Protein AF-U2ASH1-F1 (afdb_monomer_lite)

pLDDT: mean 79.62, std 15.49, range [51.56, 96.69]

Secondary structure (DSSP, 8-state):
--HHHHHHHHHSS-HHHHHHHHHHHHHHHHHHHHHHHHHHHHTT--EEEEETTEEEEE--

Structure (mmCIF, N/CA/C/O backbone):
data_AF-U2ASH1-F1
#
_entry.id   AF-U2ASH1-F1
#
loop_
_atom_site.group_PDB
_atom_site.id
_atom_site.type_symbol
_atom_site.label_atom_id
_atom_site.label_alt_id
_atom_site.label_comp_id
_atom_site.label_asym_id
_atom_site.label_entity_id
_atom_site.label_seq_id
_atom_site.pdbx_PDB_ins_code
_atom_site.Cartn_x
_atom_site.Cartn_y
_atom_site.Cartn_z
_atom_site.occupancy
_atom_site.B_iso_or_equiv
_atom_site.auth_seq_id
_atom_site.auth_comp_id
_atom_site.auth_asym_id
_atom_site.auth_atom_id
_atom_site.pdbx_PDB_model_num
ATOM 1 N N . MET A 1 1 ? -2.700 7.786 -23.898 1.00 51.56 1 MET A N 1
ATOM 2 C CA . MET A 1 1 ? -1.273 8.160 -24.038 1.00 51.56 1 MET A CA 1
ATOM 3 C C . MET A 1 1 ? -0.542 8.098 -22.684 1.00 51.56 1 MET A C 1
ATOM 5 O O . MET A 1 1 ? -0.044 9.117 -22.238 1.00 51.56 1 MET A O 1
ATOM 9 N N . SER A 1 2 ? -0.492 6.939 -22.000 1.00 54.72 2 SER A N 1
ATOM 10 C CA . SER A 1 2 ? -0.016 6.908 -20.595 1.00 54.72 2 SER A CA 1
ATOM 11 C C . SER A 1 2 ? 0.964 5.764 -20.254 1.00 54.72 2 SER A C 1
ATOM 13 O O . SER A 1 2 ? 2.071 6.057 -19.829 1.00 54.72 2 SER A O 1
ATOM 15 N N . ASN A 1 3 ? 0.701 4.493 -20.591 1.00 54.34 3 ASN A N 1
ATOM 16 C CA . ASN A 1 3 ? 1.660 3.402 -20.285 1.00 54.34 3 ASN A CA 1
ATOM 17 C C . ASN A 1 3 ? 2.726 3.136 -21.365 1.00 54.34 3 ASN A C 1
ATOM 19 O O . ASN A 1 3 ? 3.838 2.709 -21.064 1.00 54.34 3 ASN A O 1
ATOM 23 N N . LYS A 1 4 ? 2.421 3.419 -22.639 1.00 53.56 4 LYS A N 1
ATOM 24 C CA . LYS A 1 4 ? 3.329 3.102 -23.759 1.00 53.56 4 LYS A CA 1
ATOM 25 C C . LYS A 1 4 ? 4.599 3.969 -23.770 1.00 53.56 4 LYS A C 1
ATOM 27 O O . LYS A 1 4 ? 5.659 3.473 -24.122 1.00 53.56 4 LYS A O 1
ATOM 32 N N . LYS A 1 5 ? 4.517 5.237 -23.334 1.00 54.34 5 LYS A N 1
ATOM 33 C CA . LYS A 1 5 ? 5.679 6.147 -23.251 1.00 54.34 5 LYS A CA 1
ATOM 34 C C . LYS A 1 5 ? 6.628 5.778 -22.107 1.00 54.34 5 LYS A C 1
ATOM 36 O O . LYS A 1 5 ? 7.834 5.784 -22.308 1.00 54.34 5 LYS A O 1
ATOM 41 N N . GLN A 1 6 ? 6.101 5.399 -20.940 1.00 55.38 6 GLN A N 1
ATOM 42 C CA . GLN A 1 6 ? 6.920 4.934 -19.815 1.00 55.38 6 GLN A CA 1
ATOM 43 C C . GLN A 1 6 ? 7.633 3.615 -20.147 1.00 55.38 6 GLN A C 1
ATOM 45 O O . GLN A 1 6 ? 8.821 3.470 -19.864 1.00 55.38 6 GLN A O 1
ATOM 50 N N . LEU A 1 7 ? 6.940 2.694 -20.830 1.00 53.38 7 LEU A N 1
ATOM 51 C CA . LEU A 1 7 ? 7.544 1.479 -21.378 1.00 53.38 7 LEU A CA 1
ATOM 52 C C . LEU A 1 7 ? 8.687 1.801 -22.358 1.00 53.38 7 LEU A C 1
ATOM 54 O O . LEU A 1 7 ? 9.735 1.167 -22.284 1.00 53.38 7 LEU A O 1
ATOM 58 N N . TYR A 1 8 ? 8.520 2.822 -23.208 1.00 53.34 8 TYR A N 1
ATOM 59 C CA . TYR A 1 8 ? 9.536 3.266 -24.172 1.00 53.34 8 TYR A CA 1
ATOM 60 C C . TYR A 1 8 ? 10.769 3.902 -23.498 1.00 53.34 8 TYR A C 1
ATOM 62 O O . TYR A 1 8 ? 11.899 3.559 -23.836 1.00 53.34 8 TYR A O 1
ATOM 70 N N . ILE A 1 9 ? 10.578 4.756 -22.481 1.00 58.59 9 ILE A N 1
ATOM 71 C CA . ILE A 1 9 ? 11.677 5.376 -21.705 1.00 58.59 9 ILE A CA 1
ATOM 72 C C . ILE A 1 9 ? 12.486 4.307 -20.949 1.00 58.59 9 ILE A C 1
ATOM 74 O O . ILE A 1 9 ? 13.715 4.348 -20.911 1.00 58.59 9 ILE A O 1
ATOM 78 N N . ILE A 1 10 ? 11.800 3.310 -20.384 1.00 58.81 10 ILE A N 1
ATOM 79 C CA . ILE A 1 10 ? 12.417 2.178 -19.680 1.00 58.81 10 ILE A CA 1
ATOM 80 C C . ILE A 1 10 ? 13.083 1.192 -20.663 1.00 58.81 10 ILE A C 1
ATOM 82 O O . ILE A 1 10 ? 13.995 0.458 -20.277 1.00 58.81 10 ILE A O 1
ATOM 86 N N . ALA A 1 11 ? 12.640 1.123 -21.921 1.00 58.25 11 ALA A N 1
ATOM 87 C CA . ALA A 1 11 ? 13.265 0.311 -22.968 1.00 58.25 11 ALA A CA 1
ATOM 88 C C . ALA A 1 11 ? 14.555 0.943 -23.524 1.00 58.25 11 ALA A C 1
ATOM 90 O O . ALA A 1 11 ? 15.474 0.202 -23.851 1.00 58.25 11 ALA A O 1
ATOM 91 N N . GLY A 1 12 ? 14.663 2.277 -23.553 1.00 56.91 12 GLY A N 1
ATOM 92 C CA . GLY A 1 12 ? 15.837 3.000 -24.069 1.00 56.91 12 GLY A CA 1
ATOM 93 C C . GLY A 1 12 ? 17.047 3.103 -23.125 1.00 56.91 12 GLY A C 1
ATOM 94 O O . GLY A 1 12 ? 18.052 3.702 -23.491 1.00 56.91 12 GLY A O 1
ATOM 95 N N . CYS A 1 13 ? 16.978 2.555 -21.907 1.00 57.53 13 CYS A N 1
ATOM 96 C CA . CYS A 1 13 ? 18.078 2.582 -20.935 1.00 57.53 13 CYS A CA 1
ATOM 97 C C . CYS A 1 13 ? 18.836 1.241 -20.912 1.00 57.53 13 CYS A C 1
ATOM 99 O O . CYS A 1 13 ? 18.241 0.212 -20.585 1.00 57.53 13 CYS A O 1
ATOM 101 N N . ASN A 1 14 ? 20.152 1.258 -21.172 1.00 61.38 14 ASN A N 1
ATOM 102 C CA . ASN A 1 14 ? 21.027 0.077 -21.085 1.00 61.38 14 ASN A CA 1
ATOM 103 C C . ASN A 1 14 ? 20.894 -0.620 -19.712 1.00 61.38 14 ASN A C 1
ATOM 105 O O . ASN A 1 14 ? 20.844 0.041 -18.669 1.00 61.38 14 ASN A O 1
ATOM 109 N N . GLY A 1 15 ? 20.822 -1.959 -19.727 1.00 59.38 15 GLY A N 1
ATOM 110 C CA . GLY A 1 15 ? 20.235 -2.819 -18.684 1.00 59.38 15 GLY A CA 1
ATOM 111 C C . GLY A 1 15 ? 20.575 -2.507 -17.218 1.00 59.38 15 GLY A C 1
ATOM 112 O O . GLY A 1 15 ? 19.691 -2.597 -16.369 1.00 59.38 15 GLY A O 1
ATOM 113 N N . ALA A 1 16 ? 21.793 -2.055 -16.906 1.00 60.72 16 ALA A N 1
ATOM 114 C CA . ALA A 1 16 ? 22.200 -1.713 -15.538 1.00 60.72 16 ALA A CA 1
ATOM 115 C C . ALA A 1 16 ? 21.472 -0.477 -14.967 1.00 60.72 16 ALA A C 1
ATOM 117 O O . ALA A 1 16 ? 20.997 -0.500 -13.831 1.00 60.72 16 ALA A O 1
ATOM 118 N N . ARG A 1 17 ? 21.303 0.599 -15.754 1.00 66.44 17 ARG A N 1
ATOM 119 C CA . ARG A 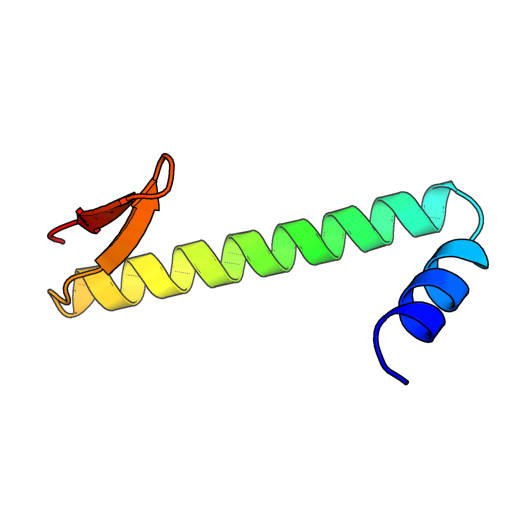1 17 ? 20.598 1.817 -15.291 1.00 66.44 17 ARG A CA 1
ATOM 120 C C . ARG A 1 17 ? 19.107 1.567 -15.080 1.00 66.44 17 ARG A C 1
ATOM 122 O O . ARG A 1 17 ? 18.501 2.150 -14.184 1.00 66.44 17 ARG A O 1
ATOM 129 N N . LYS A 1 18 ? 18.532 0.667 -15.876 1.00 69.19 18 LYS A N 1
ATOM 130 C CA . LYS A 1 18 ? 17.132 0.249 -15.786 1.00 69.19 18 LYS A CA 1
ATOM 131 C C . LYS A 1 18 ? 16.832 -0.500 -14.486 1.00 69.19 18 LYS A C 1
ATOM 133 O O . LYS A 1 18 ? 15.798 -0.239 -13.876 1.00 69.19 18 LYS A O 1
ATOM 138 N N . ILE A 1 19 ? 17.724 -1.39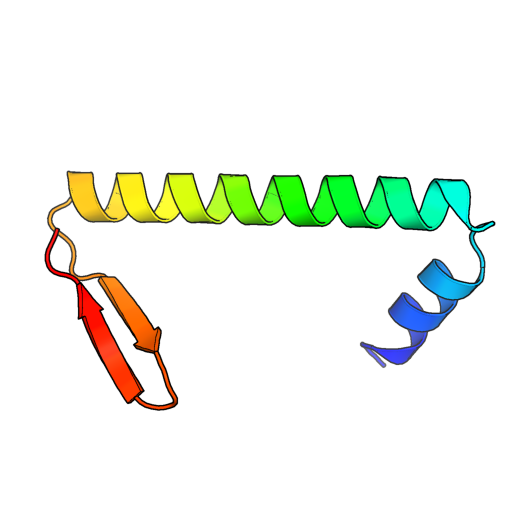5 -14.059 1.00 73.81 19 ILE A N 1
ATOM 139 C CA . ILE A 1 19 ? 17.591 -2.135 -12.793 1.00 73.81 19 ILE A CA 1
ATOM 140 C C . ILE A 1 19 ? 17.703 -1.165 -11.612 1.00 73.81 19 ILE A C 1
ATOM 142 O O . ILE A 1 19 ? 16.779 -1.072 -10.813 1.00 73.81 19 ILE A O 1
ATOM 146 N N . ILE A 1 20 ? 18.744 -0.326 -11.592 1.00 77.81 20 ILE A N 1
ATOM 147 C CA . ILE A 1 20 ? 18.957 0.664 -10.522 1.00 77.81 20 ILE A CA 1
ATOM 148 C C . ILE A 1 20 ? 17.769 1.628 -10.395 1.00 77.81 20 ILE A C 1
ATOM 150 O O . ILE A 1 20 ? 17.358 1.982 -9.289 1.00 77.81 20 ILE A O 1
ATOM 154 N N . MET A 1 21 ? 17.203 2.080 -11.518 1.00 81.44 21 MET A N 1
ATOM 155 C CA . MET A 1 21 ? 16.037 2.963 -11.501 1.00 81.44 21 MET A CA 1
ATOM 156 C C . MET A 1 21 ? 14.801 2.256 -10.935 1.00 81.44 21 MET A C 1
ATOM 158 O O . MET A 1 21 ? 14.097 2.841 -10.112 1.00 81.44 21 MET A O 1
ATOM 162 N N . LYS A 1 22 ? 14.553 1.002 -11.332 1.00 83.50 22 LYS A N 1
ATOM 163 C CA . LYS A 1 22 ? 13.466 0.188 -10.770 1.00 83.50 22 LYS A CA 1
ATOM 164 C C . LYS A 1 22 ? 13.634 -0.015 -9.265 1.00 83.50 22 LYS A C 1
ATOM 166 O O . LYS A 1 22 ? 12.667 0.186 -8.537 1.00 83.50 22 LYS A O 1
ATOM 171 N N . ASP A 1 23 ? 14.843 -0.311 -8.800 1.00 86.88 23 ASP A N 1
ATOM 172 C CA . ASP A 1 23 ? 15.124 -0.525 -7.376 1.00 86.88 23 ASP A CA 1
ATOM 173 C C . ASP A 1 23 ? 14.903 0.745 -6.554 1.00 86.88 23 ASP A C 1
ATOM 175 O O . ASP A 1 23 ? 14.283 0.705 -5.490 1.00 86.88 23 ASP A O 1
ATOM 179 N N . LYS A 1 24 ? 15.343 1.904 -7.061 1.00 87.31 24 LYS A N 1
ATOM 180 C CA . LYS A 1 24 ? 15.096 3.200 -6.410 1.00 87.31 24 LYS A CA 1
ATOM 181 C C . LYS A 1 24 ? 13.604 3.515 -6.313 1.00 87.31 24 LYS A C 1
ATOM 183 O O . LYS A 1 24 ? 13.150 3.975 -5.266 1.00 87.31 24 LYS A O 1
ATOM 188 N N . LEU A 1 25 ? 12.844 3.254 -7.378 1.00 89.62 25 LEU A N 1
ATOM 189 C CA . LEU A 1 25 ? 11.394 3.452 -7.388 1.00 89.62 25 LEU A CA 1
ATOM 190 C C . LEU A 1 25 ? 10.692 2.505 -6.410 1.00 89.62 25 LEU A C 1
ATOM 192 O O . LEU A 1 25 ? 9.859 2.954 -5.623 1.00 89.62 25 LEU A O 1
ATOM 196 N N . LEU A 1 26 ? 11.060 1.222 -6.411 1.00 92.00 26 LEU A N 1
ATOM 197 C CA . LEU A 1 26 ? 10.488 0.225 -5.509 1.00 92.00 26 LEU A CA 1
ATOM 198 C C . LEU A 1 26 ? 10.792 0.564 -4.045 1.00 92.00 26 LEU A C 1
ATOM 200 O O . LEU A 1 26 ? 9.889 0.545 -3.211 1.00 92.00 26 LEU A O 1
ATOM 204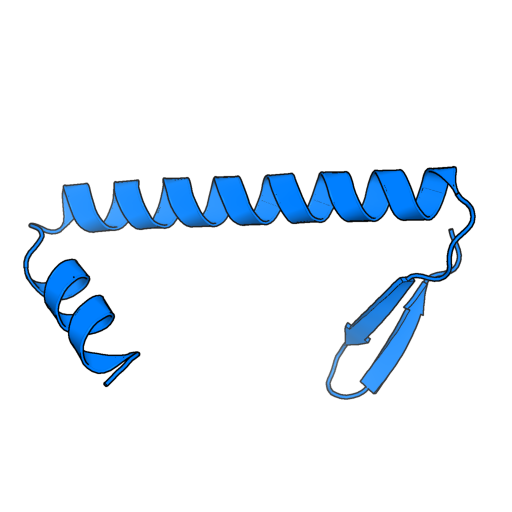 N N . LYS A 1 27 ? 12.031 0.972 -3.744 1.00 94.31 27 LYS A N 1
ATOM 205 C CA . LYS A 1 27 ? 12.439 1.420 -2.406 1.00 94.31 27 LYS A CA 1
ATOM 206 C C . LYS A 1 27 ? 11.666 2.662 -1.955 1.00 94.31 27 LYS A C 1
ATOM 208 O O . LYS A 1 27 ? 11.248 2.731 -0.801 1.00 94.31 27 LYS A O 1
ATOM 213 N N . GLY A 1 28 ? 11.449 3.627 -2.851 1.00 94.50 28 GLY A N 1
ATOM 214 C CA . GLY A 1 28 ? 10.653 4.823 -2.564 1.00 94.50 28 GLY A CA 1
ATOM 215 C C . GLY A 1 28 ? 9.187 4.500 -2.264 1.00 94.50 28 GLY A C 1
ATOM 216 O O . GLY A 1 28 ? 8.637 4.993 -1.279 1.00 94.50 28 GLY A O 1
ATOM 217 N N . LEU A 1 29 ? 8.574 3.629 -3.070 1.00 94.38 29 LEU A N 1
ATOM 218 C CA . LEU A 1 29 ? 7.196 3.166 -2.871 1.00 94.38 29 LEU A CA 1
ATOM 219 C C . LEU A 1 29 ? 7.038 2.386 -1.562 1.00 94.38 29 LEU A C 1
ATOM 221 O O . LEU A 1 29 ? 6.093 2.635 -0.815 1.00 94.38 29 LEU A O 1
ATOM 225 N N . PHE A 1 30 ? 7.982 1.494 -1.261 1.00 94.56 30 PHE A N 1
ATOM 226 C CA . PHE A 1 30 ? 7.991 0.731 -0.016 1.00 94.56 30 PHE A CA 1
ATOM 227 C C . PHE A 1 30 ? 8.074 1.657 1.206 1.00 94.56 30 PHE A C 1
ATOM 229 O O . PHE A 1 30 ? 7.258 1.559 2.119 1.00 94.56 30 PHE A O 1
ATOM 236 N N . LEU A 1 31 ? 8.986 2.635 1.188 1.00 96.69 31 LEU A N 1
ATOM 237 C CA . LEU A 1 31 ? 9.124 3.605 2.277 1.00 96.69 31 LEU A CA 1
ATOM 238 C C . LEU A 1 31 ? 7.865 4.469 2.464 1.00 96.69 31 LEU A C 1
ATOM 240 O O . LEU A 1 31 ? 7.483 4.772 3.596 1.00 96.69 31 LEU A O 1
ATOM 244 N N . ALA A 1 32 ? 7.219 4.880 1.370 1.00 95.69 32 ALA A N 1
ATOM 245 C CA . ALA A 1 32 ? 5.969 5.635 1.430 1.00 95.69 32 ALA A CA 1
ATOM 246 C C . ALA A 1 32 ? 4.832 4.805 2.049 1.00 95.69 32 ALA A C 1
ATOM 248 O O . ALA A 1 32 ? 4.068 5.321 2.868 1.00 95.69 32 ALA A O 1
ATOM 249 N N . TYR A 1 33 ? 4.752 3.519 1.699 1.00 91.94 33 TYR A N 1
ATOM 250 C CA . TYR A 1 33 ? 3.771 2.589 2.249 1.00 91.94 33 TYR A CA 1
ATOM 251 C C . TYR A 1 33 ? 3.941 2.395 3.763 1.00 91.94 33 TYR A C 1
ATOM 253 O O . TYR A 1 33 ? 2.977 2.577 4.510 1.00 91.94 33 TYR A O 1
ATOM 261 N N . GLU A 1 34 ? 5.168 2.139 4.225 1.00 93.38 34 GLU A N 1
ATOM 262 C CA . GLU A 1 34 ? 5.495 1.997 5.653 1.00 93.38 34 GLU A CA 1
ATOM 263 C C . GLU A 1 34 ? 5.101 3.245 6.459 1.00 93.38 34 GLU A C 1
ATOM 265 O O . GLU A 1 34 ? 4.431 3.157 7.492 1.00 93.38 34 GLU A O 1
ATOM 270 N N . ARG A 1 35 ? 5.443 4.437 5.950 1.00 95.69 35 ARG A N 1
ATOM 271 C CA . ARG A 1 35 ? 5.092 5.717 6.591 1.00 95.69 35 ARG A CA 1
ATOM 272 C C . ARG A 1 35 ? 3.582 5.928 6.679 1.00 95.69 35 ARG A C 1
ATOM 274 O O . ARG A 1 35 ? 3.088 6.415 7.695 1.00 95.69 35 ARG A O 1
ATOM 281 N N . MET A 1 36 ? 2.848 5.557 5.633 1.00 92.25 36 MET A N 1
ATOM 282 C CA . MET A 1 36 ? 1.391 5.669 5.603 1.00 92.25 36 MET A CA 1
AT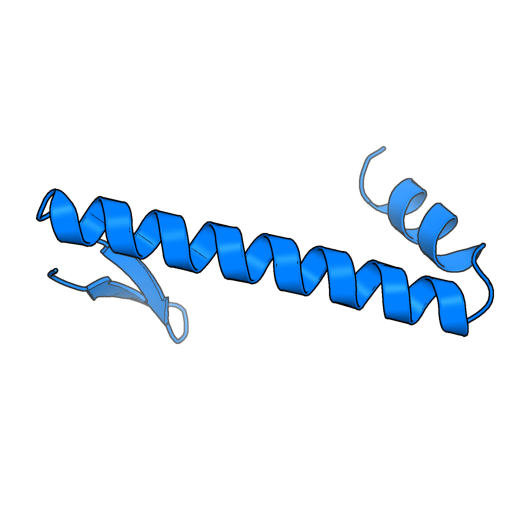OM 283 C C . MET A 1 36 ? 0.736 4.734 6.628 1.00 92.25 36 MET A C 1
ATOM 285 O O . MET A 1 36 ? -0.149 5.173 7.366 1.00 92.25 36 MET A O 1
ATOM 289 N N . ILE A 1 37 ? 1.208 3.487 6.739 1.00 90.81 37 ILE A N 1
ATOM 290 C CA . ILE A 1 37 ? 0.735 2.549 7.768 1.00 90.81 37 ILE A CA 1
ATOM 291 C C . ILE A 1 37 ? 1.014 3.097 9.166 1.00 90.81 37 ILE A C 1
ATOM 293 O O . ILE A 1 37 ? 0.108 3.114 9.998 1.00 90.81 37 ILE A O 1
ATOM 297 N N . ALA A 1 38 ? 2.238 3.562 9.427 1.00 92.75 38 ALA A N 1
ATOM 298 C CA . ALA A 1 38 ? 2.616 4.099 10.732 1.00 92.75 38 ALA A CA 1
ATOM 299 C C . ALA A 1 38 ? 1.723 5.282 11.145 1.00 92.75 38 ALA A C 1
ATOM 301 O O . ALA A 1 38 ? 1.255 5.335 12.283 1.00 92.75 38 ALA A O 1
ATOM 302 N N . LEU A 1 39 ? 1.419 6.190 10.210 1.00 93.69 39 LEU A N 1
ATOM 303 C CA . LEU A 1 39 ? 0.513 7.314 10.452 1.00 93.69 39 LEU A CA 1
ATOM 304 C C . LEU A 1 39 ? -0.918 6.849 10.757 1.00 93.69 39 LEU A C 1
ATOM 306 O O . LEU A 1 39 ? -1.541 7.347 11.694 1.00 93.69 39 LEU A O 1
ATOM 310 N N . LYS A 1 40 ? -1.442 5.885 9.991 1.00 91.50 40 LYS A N 1
ATOM 311 C CA . LYS A 1 40 ? -2.781 5.331 10.235 1.00 91.50 40 LYS A CA 1
ATOM 312 C C . LYS A 1 40 ? -2.870 4.629 11.586 1.00 91.50 40 LYS A C 1
ATOM 314 O O . LYS A 1 40 ? -3.846 4.851 12.296 1.00 91.50 40 LYS A O 1
ATOM 319 N N . ARG A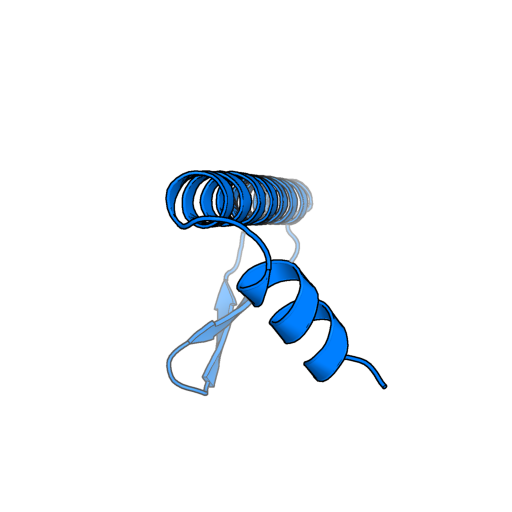 1 41 ? -1.839 3.865 11.966 1.00 91.56 41 ARG A N 1
ATOM 320 C CA . ARG A 1 41 ? -1.748 3.229 13.287 1.00 91.56 41 ARG A CA 1
ATOM 321 C C . ARG A 1 41 ? -1.713 4.256 14.414 1.00 91.56 41 ARG A C 1
ATOM 323 O O . ARG A 1 41 ? -2.504 4.142 15.338 1.00 91.56 41 ARG A O 1
ATOM 330 N N . LYS A 1 42 ? -0.877 5.298 14.299 1.00 93.69 42 LYS A N 1
ATOM 331 C CA . LYS A 1 42 ? -0.792 6.391 15.288 1.00 93.69 42 LYS A CA 1
ATOM 332 C C . LYS A 1 42 ? -2.139 7.086 15.518 1.00 93.69 42 LYS A C 1
ATOM 334 O O . LYS A 1 42 ? -2.424 7.514 16.627 1.00 93.69 42 LYS A O 1
ATOM 339 N N . ASN A 1 43 ? -2.956 7.189 14.473 1.00 93.50 43 ASN A N 1
ATOM 340 C CA . ASN A 1 43 ? -4.271 7.823 14.530 1.00 93.50 43 ASN A CA 1
ATOM 341 C C . ASN A 1 43 ? -5.413 6.827 14.824 1.00 93.50 43 ASN A C 1
ATOM 343 O O . ASN A 1 43 ? -6.576 7.173 14.617 1.00 93.50 43 ASN A O 1
ATOM 347 N N . ASN A 1 44 ? -5.103 5.587 15.222 1.00 89.31 44 ASN A N 1
ATOM 348 C CA . ASN A 1 44 ? -6.052 4.484 15.406 1.00 89.31 44 ASN A CA 1
ATOM 349 C C . ASN A 1 44 ? -7.029 4.282 14.224 1.00 89.31 44 ASN A C 1
ATOM 351 O O . ASN A 1 44 ? -8.168 3.835 14.384 1.00 89.31 44 ASN A O 1
ATOM 355 N N . GLN A 1 45 ? -6.588 4.596 13.007 1.00 87.25 45 GLN A N 1
ATOM 356 C CA . GLN A 1 45 ? -7.403 4.476 11.806 1.00 87.25 45 GLN A CA 1
ATOM 357 C C . GLN A 1 45 ? -7.360 3.054 11.255 1.00 87.25 45 GLN A C 1
ATOM 359 O O . GLN A 1 45 ? -6.296 2.459 11.094 1.00 87.25 45 GLN A O 1
ATOM 364 N N . LYS A 1 46 ? -8.529 2.542 10.864 1.00 88.31 46 LYS A N 1
ATOM 365 C CA . LYS A 1 46 ? -8.650 1.254 10.175 1.00 88.31 46 LYS A CA 1
ATOM 366 C C . LYS A 1 46 ? -7.878 1.274 8.852 1.00 88.31 46 LYS A C 1
ATOM 368 O O . LYS A 1 46 ? -7.981 2.227 8.071 1.00 88.31 46 LYS A O 1
ATOM 373 N N . ILE A 1 47 ? -7.137 0.203 8.584 1.00 90.62 47 ILE A N 1
ATOM 374 C CA . ILE A 1 47 ? -6.391 0.015 7.337 1.00 90.62 47 ILE A CA 1
ATOM 375 C C . ILE A 1 47 ? -7.088 -1.083 6.536 1.00 90.62 47 ILE A C 1
ATOM 377 O O . ILE A 1 47 ? -7.151 -2.223 6.975 1.00 90.62 47 ILE A O 1
ATOM 381 N N . MET A 1 48 ? -7.614 -0.759 5.356 1.00 88.00 48 MET A N 1
ATOM 382 C CA . MET A 1 48 ? -8.228 -1.746 4.465 1.00 88.00 48 MET A CA 1
ATOM 383 C C . MET A 1 48 ? -7.228 -2.151 3.387 1.00 88.00 48 MET A C 1
ATOM 385 O O . MET A 1 48 ? -6.741 -1.303 2.639 1.00 88.00 48 MET A O 1
ATOM 389 N N . ILE A 1 49 ? -6.919 -3.442 3.307 1.00 88.88 49 ILE A N 1
ATOM 390 C CA . ILE A 1 49 ? -6.014 -4.007 2.303 1.00 88.88 49 ILE A CA 1
ATOM 391 C C . ILE A 1 49 ? -6.716 -5.103 1.513 1.00 88.88 49 ILE A C 1
ATOM 393 O O . ILE A 1 49 ? -7.616 -5.769 2.017 1.00 88.88 49 ILE A O 1
ATOM 397 N N . ARG A 1 50 ? -6.289 -5.328 0.270 1.00 90.12 50 ARG A N 1
ATOM 398 C CA . ARG A 1 50 ? -6.777 -6.454 -0.526 1.00 90.12 50 ARG A CA 1
ATOM 399 C C . ARG A 1 50 ? -5.827 -7.641 -0.367 1.00 90.12 50 ARG A C 1
ATOM 401 O O . ARG A 1 50 ? -4.671 -7.544 -0.769 1.00 90.12 50 ARG A O 1
ATOM 408 N N . ARG A 1 51 ? -6.304 -8.749 0.201 1.00 88.69 51 ARG A N 1
ATOM 409 C CA . ARG A 1 51 ? -5.596 -10.040 0.258 1.00 88.69 51 ARG A CA 1
ATOM 410 C C . ARG A 1 51 ? -6.426 -11.084 -0.471 1.00 88.69 51 ARG A C 1
ATOM 412 O O . ARG A 1 51 ? -7.623 -11.178 -0.229 1.00 88.69 51 ARG A O 1
ATOM 419 N N . GLU A 1 52 ? -5.799 -11.827 -1.382 1.00 88.69 52 GLU A N 1
ATOM 420 C CA . GLU A 1 52 ? -6.445 -12.942 -2.101 1.00 88.69 52 GLU A CA 1
ATOM 421 C C . GLU A 1 52 ? -7.777 -12.543 -2.761 1.00 88.69 52 GLU A C 1
ATOM 423 O O . GLU A 1 52 ? -8.789 -13.234 -2.691 1.00 88.69 52 GLU A O 1
ATOM 428 N N . GLY A 1 53 ? -7.811 -11.346 -3.352 1.00 91.19 53 GLY A N 1
ATOM 429 C CA . GLY A 1 53 ? -9.011 -10.807 -3.989 1.00 91.19 53 GLY A CA 1
ATOM 430 C C . GLY A 1 53 ? -10.063 -10.240 -3.028 1.00 91.19 53 GLY A C 1
ATOM 431 O O . GLY A 1 53 ? -10.910 -9.480 -3.501 1.00 91.19 53 GLY A O 1
ATOM 432 N N . LYS A 1 54 ? -9.969 -10.495 -1.717 1.00 92.62 54 LYS A N 1
ATOM 433 C CA . LYS A 1 54 ? -10.888 -10.012 -0.673 1.00 92.62 54 LYS A CA 1
ATOM 434 C C . LYS A 1 54 ? -10.361 -8.754 0.011 1.00 92.62 54 LYS A C 1
ATOM 436 O O . LYS A 1 54 ? -9.155 -8.569 0.157 1.00 92.62 54 LYS A O 1
ATOM 441 N N . ILE A 1 55 ? -11.271 -7.885 0.441 1.00 90.12 55 ILE A N 1
ATOM 442 C CA . ILE A 1 55 ? -10.930 -6.701 1.233 1.00 90.12 55 ILE A CA 1
ATOM 443 C C . ILE A 1 55 ? -10.906 -7.111 2.705 1.00 90.12 55 ILE A C 1
ATOM 445 O O . ILE A 1 55 ? -11.908 -7.575 3.241 1.00 90.12 55 ILE A O 1
ATOM 449 N N . VAL A 1 56 ? -9.755 -6.946 3.346 1.00 88.38 56 VAL A N 1
ATOM 450 C CA . VAL A 1 56 ? -9.515 -7.278 4.749 1.00 88.38 56 VAL A CA 1
ATOM 451 C C . VAL A 1 56 ? -9.207 -5.992 5.502 1.00 88.38 56 VAL A C 1
ATOM 453 O O . VAL A 1 56 ? -8.451 -5.146 5.023 1.00 88.38 56 VAL A O 1
ATOM 456 N N . THR A 1 57 ? -9.792 -5.846 6.687 1.00 87.94 57 THR A N 1
ATOM 457 C CA . THR A 1 57 ? -9.500 -4.722 7.580 1.00 87.94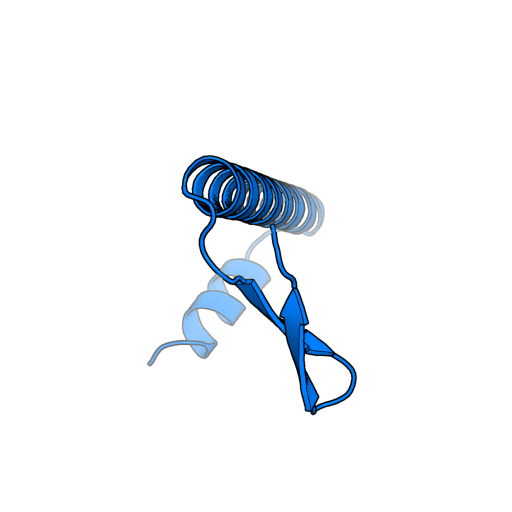 57 THR A CA 1
ATOM 458 C C . THR A 1 57 ? -8.450 -5.148 8.594 1.00 87.94 57 THR A C 1
ATOM 460 O O . THR A 1 57 ? -8.625 -6.149 9.281 1.00 87.94 57 THR A O 1
ATOM 463 N N . ILE A 1 58 ? -7.377 -4.375 8.695 1.00 84.62 58 ILE A N 1
ATOM 464 C CA . ILE A 1 58 ? -6.396 -4.449 9.770 1.00 84.62 58 ILE A CA 1
ATOM 465 C C . ILE A 1 58 ? -6.745 -3.335 10.755 1.00 84.62 58 ILE A C 1
ATOM 467 O O . ILE A 1 58 ? -6.718 -2.146 10.412 1.00 84.62 58 ILE A O 1
ATOM 471 N N . THR A 1 59 ? -7.134 -3.733 11.960 1.00 75.44 59 THR A N 1
ATOM 472 C CA . THR A 1 59 ? -7.225 -2.836 13.114 1.00 75.44 59 THR A CA 1
ATOM 473 C C . THR A 1 59 ? -5.802 -2.441 13.546 1.00 75.44 59 THR A C 1
ATOM 475 O O . THR A 1 59 ? -4.911 -3.284 13.425 1.00 75.44 59 THR A O 1
ATOM 478 N N . PRO A 1 60 ? -5.579 -1.175 13.952 1.00 66.12 60 PRO A N 1
ATOM 479 C CA . PRO A 1 60 ? -4.274 -0.652 14.365 1.00 66.12 60 PRO A CA 1
ATOM 480 C C . PRO A 1 60 ? -3.509 -1.543 15.336 1.00 66.12 60 PRO A C 1
ATOM 482 O O . PRO A 1 60 ? -4.159 -2.076 16.263 1.00 66.12 60 PRO A O 1
#

Foldseek 3Di:
DPVVVVVVVLVPDDDVVSVVVVVVVVVVVVVVVVVVVVVCVVVQHWDWDQDPNDTDIDGD

Radius of gyration: 16.77 Å; chains: 1; bounding box: 33×21×40 Å

Sequence (60 aa):
MSNKKQLYIIAGCNGARKIIMKDKLLKGLFLAYERMIALKRKNNQKIMIRREGKIVTITP